Protein AF-P32890-F1 (afdb_monomer_lite)

Secondary structure (DSSP, 8-state):
-----SSSSHHHHSGGGS--PPPSSHHHHHHTSTTEEEEEEEE--SEEEE--BTTB--EEEE-TTS-EEEE----TTS-HHHHHHHHHHHHHHHHHHHTTPPEEEEEEETTSSSEEEEEEEE--

GO terms:
  GO:0031640 killing of cells of another organism (P, IDA)

Structure (mmCIF, N/CA/C/O backbone):
data_AF-P32890-F1
#
_entry.id   AF-P32890-F1
#
loop_
_atom_site.group_PDB
_atom_site.id
_atom_site.type_symbol
_atom_site.label_atom_id
_atom_site.label_alt_id
_atom_site.label_comp_id
_atom_site.label_asym_id
_atom_site.label_entity_id
_atom_site.label_seq_id
_atom_site.pdbx_PDB_ins_code
_atom_site.Cartn_x
_atom_site.Cartn_y
_atom_site.Cartn_z
_atom_site.occupancy
_atom_site.B_iso_or_equiv
_atom_site.auth_seq_id
_atom_site.auth_comp_id
_atom_site.auth_asym_id
_atom_site.auth_atom_id
_atom_site.pdbx_PDB_model_num
ATOM 1 N N . MET A 1 1 ? -34.470 -23.270 -57.715 1.00 37.59 1 MET A N 1
ATOM 2 C CA . MET A 1 1 ? -33.248 -23.501 -56.913 1.00 37.59 1 MET A CA 1
ATOM 3 C C . MET A 1 1 ? -33.433 -22.857 -55.548 1.00 37.59 1 MET A C 1
ATOM 5 O O . MET A 1 1 ? -33.321 -21.649 -55.424 1.00 37.59 1 MET A O 1
ATOM 9 N N . ASN A 1 2 ? -33.784 -23.667 -54.549 1.00 42.72 2 ASN A N 1
ATOM 10 C CA . ASN A 1 2 ? -33.807 -23.287 -53.138 1.00 42.72 2 ASN A CA 1
ATOM 11 C C . ASN A 1 2 ? -32.402 -23.476 -52.575 1.00 42.72 2 ASN A C 1
ATOM 13 O O . ASN A 1 2 ? -31.929 -24.609 -52.562 1.00 42.72 2 ASN A O 1
ATOM 17 N N . LYS A 1 3 ? -31.745 -22.406 -52.128 1.00 46.97 3 LYS A N 1
ATOM 18 C CA . LYS A 1 3 ? -30.624 -22.410 -51.173 1.00 46.97 3 LYS A CA 1
ATOM 19 C C . LYS A 1 3 ? -30.291 -20.947 -50.867 1.00 46.97 3 LYS A C 1
ATOM 21 O O . LYS A 1 3 ? -30.478 -20.093 -51.719 1.00 46.97 3 LYS A O 1
ATOM 26 N N . VAL A 1 4 ? -29.796 -20.687 -49.661 1.00 51.47 4 VAL A N 1
ATOM 27 C CA . VAL A 1 4 ? -29.422 -19.369 -49.107 1.00 51.47 4 VAL A CA 1
ATOM 28 C C . VAL A 1 4 ? -30.561 -18.611 -48.394 1.00 51.47 4 VAL A C 1
ATOM 30 O O . VAL A 1 4 ? -30.930 -17.502 -48.754 1.00 51.47 4 VAL A O 1
ATOM 33 N N . LYS A 1 5 ? -31.096 -19.203 -47.312 1.00 52.75 5 LYS A N 1
ATOM 34 C CA . LYS A 1 5 ? -31.872 -18.485 -46.271 1.00 52.75 5 LYS A CA 1
ATOM 35 C C . LYS A 1 5 ? -31.271 -18.554 -44.852 1.00 52.75 5 LYS A C 1
ATOM 37 O O . LYS A 1 5 ? -31.889 -18.059 -43.922 1.00 52.75 5 LYS A O 1
ATOM 42 N N . CYS A 1 6 ? -30.064 -19.095 -44.654 1.00 55.44 6 CYS A N 1
ATOM 43 C CA . CYS A 1 6 ? -29.517 -19.310 -43.298 1.00 55.44 6 CYS A CA 1
ATOM 44 C C . CYS A 1 6 ? -28.350 -18.402 -42.876 1.00 55.44 6 CYS A C 1
ATOM 46 O O . CYS A 1 6 ? -27.866 -18.552 -41.760 1.00 55.44 6 CYS A O 1
ATOM 48 N N . TYR A 1 7 ? -27.903 -17.446 -43.695 1.00 53.72 7 TYR A N 1
ATOM 49 C CA . TYR A 1 7 ? -26.700 -16.668 -43.353 1.00 53.72 7 TYR A CA 1
ATOM 50 C C . TYR A 1 7 ? -26.929 -15.477 -42.407 1.00 53.72 7 TYR A C 1
ATOM 52 O O . TYR A 1 7 ? -25.974 -14.987 -41.817 1.00 53.72 7 TYR A O 1
ATOM 60 N N . VAL A 1 8 ? -28.171 -15.022 -42.211 1.00 54.09 8 VAL A N 1
ATOM 61 C CA . VAL A 1 8 ? -28.439 -13.772 -41.467 1.00 54.09 8 VAL A CA 1
ATOM 62 C C . VAL A 1 8 ? -28.576 -13.983 -39.948 1.00 54.09 8 VAL A C 1
ATOM 64 O O . VAL A 1 8 ? -28.438 -13.038 -39.184 1.00 54.09 8 VAL A O 1
ATOM 67 N N . LEU A 1 9 ? -28.773 -15.216 -39.469 1.00 53.19 9 LEU A N 1
ATOM 68 C CA . LEU A 1 9 ? -28.953 -15.478 -38.031 1.00 53.19 9 LEU A CA 1
ATOM 69 C C . LEU A 1 9 ? -27.637 -15.620 -37.247 1.00 53.19 9 LEU A C 1
ATOM 71 O O . LEU A 1 9 ? -27.622 -15.390 -36.041 1.00 53.19 9 LEU A O 1
ATOM 75 N N . PHE A 1 10 ? -26.521 -15.944 -37.904 1.00 49.91 10 PHE A N 1
ATOM 76 C CA . PHE A 1 10 ? -25.250 -16.167 -37.203 1.00 49.91 10 PHE A CA 1
ATOM 77 C C . PHE A 1 10 ? -24.541 -14.874 -36.774 1.00 49.91 10 PHE A C 1
ATOM 79 O O . PHE A 1 10 ? -23.816 -14.874 -35.783 1.00 49.91 10 PHE A O 1
ATOM 86 N N . THR A 1 11 ? -24.769 -13.755 -37.464 1.00 52.38 11 THR A N 1
ATOM 87 C CA . THR A 1 11 ? -24.128 -12.473 -37.124 1.00 52.38 11 THR A CA 1
ATOM 88 C C . THR A 1 11 ? -24.749 -11.800 -35.894 1.00 52.38 11 THR A C 1
ATOM 90 O O . THR A 1 11 ? -24.059 -11.068 -35.187 1.00 52.38 11 THR A O 1
ATOM 93 N N . ALA A 1 12 ? -26.011 -12.095 -35.568 1.00 52.66 12 ALA A N 1
ATOM 94 C CA . ALA A 1 12 ? -26.676 -11.562 -34.375 1.00 52.66 12 ALA A CA 1
ATOM 95 C C . ALA A 1 12 ? -26.261 -12.274 -33.072 1.00 52.66 12 ALA A C 1
ATOM 97 O O . ALA A 1 12 ? -26.271 -11.661 -32.011 1.00 52.66 12 ALA A O 1
ATOM 98 N N . LEU A 1 13 ? -25.843 -13.542 -33.134 1.00 53.81 13 LEU A N 1
ATOM 99 C CA . LEU A 1 13 ? -25.427 -14.310 -31.950 1.00 53.81 13 LEU A CA 1
ATOM 100 C C . LEU A 1 13 ? -23.972 -14.055 -31.523 1.00 53.81 13 LEU A C 1
ATOM 102 O O . LEU A 1 13 ? -23.598 -14.379 -30.401 1.00 53.81 13 LEU A O 1
ATOM 106 N N . LEU A 1 14 ? -23.153 -13.449 -32.385 1.00 53.34 14 LEU A N 1
ATOM 107 C CA . LEU A 1 14 ? -21.753 -13.132 -32.074 1.00 53.34 14 LEU A CA 1
ATOM 108 C C . LEU A 1 14 ? -21.562 -11.742 -31.448 1.00 53.34 14 LEU A C 1
ATOM 110 O O . LEU A 1 14 ? -20.506 -11.469 -30.882 1.00 53.34 14 LEU A O 1
ATOM 114 N N . SER A 1 15 ? -22.568 -10.866 -31.505 1.00 52.75 15 SER A N 1
ATOM 115 C CA . SER A 1 15 ? -22.460 -9.497 -30.977 1.00 52.75 15 SER A CA 1
ATOM 116 C C . SER A 1 15 ? -22.696 -9.390 -29.466 1.00 52.75 15 SER A C 1
ATOM 118 O O . SER A 1 15 ? -22.277 -8.406 -28.862 1.00 52.75 15 SER A O 1
ATOM 120 N N . SER A 1 16 ? -23.266 -10.407 -28.813 1.00 52.22 16 SER A N 1
ATOM 121 C CA . SER A 1 16 ? -23.437 -10.414 -27.351 1.00 52.22 16 SER A CA 1
ATOM 122 C C . SER A 1 16 ? -22.152 -10.724 -26.575 1.00 52.22 16 SER A C 1
ATOM 124 O O . SER A 1 16 ? -22.114 -10.533 -25.365 1.00 52.22 16 SER A O 1
ATOM 126 N N . LEU A 1 17 ? -21.093 -11.190 -27.244 1.00 49.94 17 LEU A N 1
ATOM 127 C CA . LEU A 1 17 ? -19.835 -11.578 -26.594 1.00 49.94 17 LEU A CA 1
ATOM 128 C C . LEU A 1 17 ? -18.827 -10.426 -26.446 1.00 49.94 17 LEU A C 1
ATOM 130 O O . LEU A 1 17 ? -17.810 -10.603 -25.788 1.00 49.94 17 LEU A O 1
ATOM 134 N N . TYR A 1 18 ? -19.112 -9.244 -27.005 1.00 50.34 18 TYR A N 1
ATOM 135 C CA . TYR A 1 18 ? -18.202 -8.087 -26.984 1.00 50.34 18 TYR A CA 1
ATOM 136 C C . TYR A 1 18 ? -18.740 -6.860 -26.234 1.00 50.34 18 TYR A C 1
ATOM 138 O O . TYR A 1 18 ? -18.191 -5.769 -26.356 1.00 50.34 18 TYR A O 1
ATOM 146 N N . ALA A 1 19 ? -19.775 -7.032 -25.411 1.00 52.78 19 ALA A N 1
ATOM 147 C CA . ALA A 1 19 ? -20.243 -6.004 -24.483 1.00 52.78 19 ALA A CA 1
ATOM 148 C C . ALA A 1 19 ? -19.783 -6.313 -23.049 1.00 52.78 19 ALA A C 1
ATOM 150 O O . ALA A 1 19 ? -20.594 -6.401 -22.129 1.00 52.78 19 ALA A O 1
ATOM 151 N N . HIS A 1 20 ? -18.478 -6.491 -22.833 1.00 60.81 20 HIS A N 1
ATOM 152 C CA . HIS A 1 20 ? -17.941 -6.289 -21.488 1.00 60.81 20 HIS A CA 1
ATOM 153 C C . HIS A 1 20 ? -17.924 -4.779 -21.249 1.00 60.81 20 HIS A C 1
ATOM 155 O O . HIS A 1 20 ? -17.017 -4.072 -21.681 1.00 60.81 20 HIS A O 1
ATOM 161 N N . GLY A 1 21 ? -19.017 -4.271 -20.672 1.00 75.88 21 GLY A N 1
ATOM 162 C CA . GLY A 1 21 ? -19.079 -2.896 -20.190 1.00 75.88 21 GLY A CA 1
ATOM 163 C C . GLY A 1 21 ? -17.961 -2.635 -19.181 1.00 75.88 21 GLY A C 1
ATOM 164 O O . GLY A 1 21 ? -17.413 -3.572 -18.604 1.00 75.88 21 GLY A O 1
ATOM 165 N N . ALA A 1 22 ? -17.621 -1.363 -18.972 1.00 89.25 22 ALA A N 1
ATOM 166 C CA . ALA A 1 22 ? -16.638 -0.993 -17.960 1.00 89.25 22 ALA A CA 1
ATOM 167 C C . ALA A 1 22 ? -17.023 -1.593 -16.590 1.00 89.25 22 ALA A C 1
ATOM 169 O O . ALA A 1 22 ? -18.219 -1.606 -16.261 1.00 89.25 22 ALA A O 1
ATOM 170 N N . PRO A 1 23 ? -16.045 -2.061 -15.796 1.00 92.94 23 PRO A N 1
ATOM 171 C CA . PRO A 1 23 ? -16.313 -2.680 -14.506 1.00 92.94 23 PRO A CA 1
ATOM 172 C C . PRO A 1 23 ? -17.066 -1.704 -13.596 1.00 92.94 23 PRO A C 1
ATOM 174 O O . PRO A 1 23 ? -16.712 -0.529 -13.487 1.00 92.94 23 PRO A O 1
ATOM 177 N N . GLN A 1 24 ? -18.119 -2.190 -12.942 1.00 93.38 24 GLN A N 1
ATOM 178 C CA . GLN A 1 24 ? -18.996 -1.406 -12.067 1.00 93.38 24 GLN A CA 1
ATOM 179 C C . GLN A 1 24 ? -18.543 -1.444 -10.605 1.00 93.38 24 GLN A C 1
ATOM 181 O O . GLN A 1 24 ? -18.989 -0.643 -9.782 1.00 93.38 24 GLN A O 1
ATOM 186 N N . THR A 1 25 ? -17.649 -2.374 -10.260 1.00 96.06 25 THR A N 1
ATOM 187 C CA . THR A 1 25 ? -17.118 -2.534 -8.904 1.00 96.06 25 THR A CA 1
ATOM 188 C C . THR A 1 25 ? -15.601 -2.692 -8.908 1.00 96.06 25 THR A C 1
ATOM 190 O O . THR A 1 25 ? -15.006 -3.152 -9.882 1.00 96.06 25 THR A O 1
ATOM 193 N N . ILE A 1 26 ? -14.955 -2.376 -7.778 1.00 97.50 26 ILE A N 1
ATOM 194 C CA . ILE A 1 26 ? -13.517 -2.635 -7.598 1.00 97.50 26 ILE A CA 1
ATOM 195 C C . ILE A 1 26 ? -13.176 -4.121 -7.770 1.00 97.50 26 ILE A C 1
ATOM 197 O O . ILE A 1 26 ? -12.088 -4.451 -8.226 1.00 97.50 26 ILE A O 1
ATOM 201 N N . THR A 1 27 ? -14.100 -5.023 -7.427 1.00 97.19 27 THR A N 1
ATOM 202 C CA . THR A 1 27 ? -13.906 -6.469 -7.568 1.00 97.19 27 THR A CA 1
ATOM 203 C C . THR A 1 27 ? -13.902 -6.891 -9.036 1.00 97.19 27 THR A C 1
ATOM 205 O O . THR A 1 27 ? -13.012 -7.640 -9.430 1.00 97.19 27 THR A O 1
ATOM 208 N N . GLU A 1 28 ? -14.821 -6.363 -9.848 1.00 96.50 28 GLU A N 1
ATOM 209 C CA . GLU A 1 28 ? -14.812 -6.570 -11.303 1.00 96.50 28 GLU A CA 1
ATOM 210 C C . GLU A 1 28 ? -13.533 -6.002 -11.924 1.00 96.50 28 GLU A C 1
ATOM 212 O O . GLU A 1 28 ? -12.815 -6.738 -12.595 1.00 96.50 28 GLU A O 1
ATOM 217 N N . LEU A 1 29 ? -13.171 -4.755 -11.593 1.00 96.38 29 LEU A N 1
ATOM 218 C CA . LEU A 1 29 ? -11.941 -4.121 -12.079 1.00 96.38 29 LEU A CA 1
ATOM 219 C C . LEU A 1 29 ? -10.698 -4.951 -11.733 1.00 96.38 29 LEU A C 1
ATOM 221 O O . LEU A 1 29 ? -9.820 -5.145 -12.565 1.00 96.38 29 LEU A O 1
ATOM 225 N N . CYS A 1 30 ? -10.615 -5.467 -10.506 1.00 97.50 30 CYS A N 1
ATOM 226 C CA . CYS A 1 30 ? -9.465 -6.250 -10.066 1.00 97.50 30 CYS A CA 1
ATOM 227 C C . CYS A 1 30 ? -9.335 -7.576 -10.823 1.00 97.50 30 CYS A C 1
ATOM 229 O O . CYS A 1 30 ? -8.216 -8.037 -11.034 1.00 97.50 30 CYS A O 1
ATOM 231 N N . SER A 1 31 ? -10.460 -8.166 -11.242 1.00 96.94 31 SER A N 1
ATOM 232 C CA . SER A 1 31 ? -10.499 -9.442 -11.966 1.00 96.94 31 SER A CA 1
ATOM 233 C C . SER A 1 31 ? -10.026 -9.353 -13.422 1.00 96.94 31 SER A C 1
ATOM 235 O O . SER A 1 31 ? -9.658 -10.373 -14.003 1.00 96.94 31 SER A O 1
ATOM 237 N N . GLU A 1 32 ? -9.978 -8.148 -14.001 1.00 96.38 32 GLU A N 1
ATOM 238 C CA . GLU A 1 32 ? -9.466 -7.920 -15.361 1.00 96.38 32 GLU A CA 1
ATOM 239 C C . GLU A 1 32 ? -7.940 -8.065 -15.453 1.00 96.38 32 GLU A C 1
ATOM 241 O O . GLU A 1 32 ? -7.387 -8.295 -16.532 1.00 96.38 32 GLU A O 1
ATOM 246 N N . TYR A 1 33 ? -7.242 -7.957 -14.321 1.00 95.12 33 TYR A N 1
ATOM 247 C CA . TYR A 1 33 ? -5.790 -8.031 -14.256 1.00 95.12 33 TYR A CA 1
ATOM 248 C C . TYR A 1 33 ? -5.334 -9.379 -13.696 1.00 95.12 33 TYR A C 1
ATOM 250 O O . TYR A 1 33 ? -5.931 -9.957 -12.794 1.00 95.12 33 TYR A O 1
ATOM 258 N N . ARG A 1 34 ? -4.226 -9.898 -14.233 1.00 96.06 34 ARG A N 1
ATOM 259 C CA . ARG A 1 34 ? -3.503 -11.010 -13.601 1.00 96.06 34 ARG A CA 1
ATOM 260 C C . ARG A 1 34 ? -2.610 -10.474 -12.485 1.00 96.06 34 ARG A C 1
ATOM 262 O O . ARG A 1 34 ? -2.161 -9.331 -12.545 1.00 96.06 34 ARG A O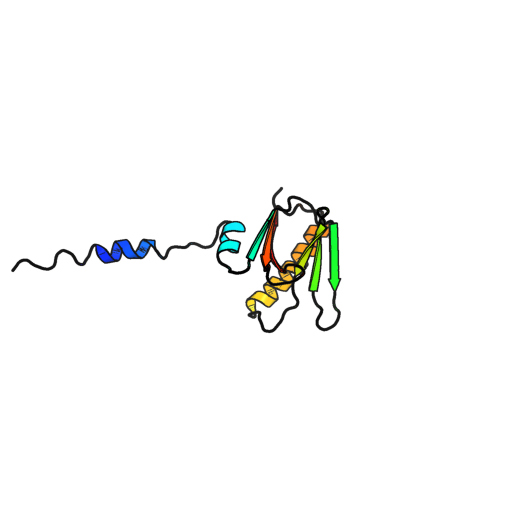 1
ATOM 269 N N . ASN A 1 35 ? -2.273 -11.340 -11.528 1.00 96.94 35 ASN A N 1
ATOM 270 C CA . ASN A 1 35 ? -1.435 -11.012 -10.366 1.00 96.94 35 ASN A CA 1
ATOM 271 C C . ASN A 1 35 ? -2.022 -9.896 -9.496 1.00 96.94 35 ASN A C 1
ATOM 273 O O . ASN A 1 35 ? -1.283 -9.119 -8.893 1.00 96.94 35 ASN A O 1
ATOM 277 N N . THR A 1 36 ? -3.346 -9.801 -9.455 1.00 98.19 36 THR A N 1
ATOM 278 C CA . THR A 1 36 ? -4.078 -8.900 -8.577 1.00 98.19 36 THR A CA 1
ATOM 279 C C . THR A 1 36 ? -4.952 -9.695 -7.622 1.00 98.19 36 THR A C 1
ATOM 281 O O . THR A 1 36 ? -5.376 -10.814 -7.912 1.00 98.19 36 THR A O 1
ATOM 284 N N . GLN A 1 37 ? -5.205 -9.123 -6.452 1.00 98.06 37 GLN A N 1
ATOM 285 C CA . GLN A 1 37 ? -6.146 -9.675 -5.487 1.00 98.06 37 GLN A CA 1
ATOM 286 C C . GLN A 1 37 ? -6.848 -8.560 -4.718 1.00 98.06 37 GLN A C 1
ATOM 288 O O . GLN A 1 37 ? -6.333 -7.445 -4.602 1.00 98.06 37 GLN A O 1
ATOM 293 N N . ILE A 1 38 ? -8.027 -8.882 -4.190 1.00 98.50 38 ILE A N 1
ATOM 294 C CA . ILE A 1 38 ? -8.810 -7.985 -3.344 1.00 98.50 38 ILE A CA 1
ATOM 295 C C . ILE A 1 38 ? -8.481 -8.251 -1.879 1.00 98.50 38 ILE A C 1
ATOM 297 O O . ILE A 1 38 ? -8.624 -9.374 -1.403 1.00 98.50 38 ILE A O 1
ATOM 301 N N . TYR A 1 39 ? -8.145 -7.187 -1.160 1.00 98.50 39 TYR A N 1
ATOM 302 C CA . TYR A 1 39 ? -8.179 -7.145 0.294 1.00 98.50 39 TYR A CA 1
ATOM 303 C C . TYR A 1 39 ? -9.445 -6.426 0.739 1.00 98.50 39 TYR A C 1
ATOM 305 O O . TYR A 1 39 ? -9.731 -5.326 0.268 1.00 98.50 39 TYR A O 1
ATOM 313 N N . THR A 1 40 ? -10.206 -7.054 1.631 1.00 98.31 40 THR A N 1
ATOM 314 C CA . THR A 1 40 ? -11.323 -6.403 2.325 1.00 98.31 40 THR A CA 1
ATOM 315 C C . THR A 1 40 ? -10.793 -5.888 3.653 1.00 98.31 40 THR A C 1
ATOM 317 O O . THR A 1 40 ? -10.388 -6.688 4.489 1.00 98.31 40 THR A O 1
ATOM 320 N N . ILE A 1 41 ? -10.771 -4.568 3.816 1.00 97.94 41 ILE A N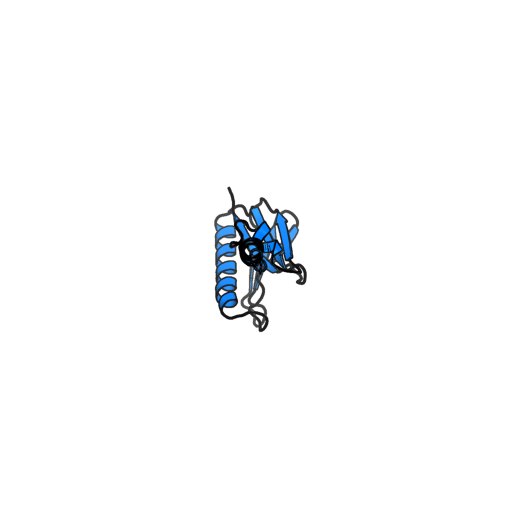 1
ATOM 321 C CA . ILE A 1 41 ? -10.090 -3.892 4.922 1.00 97.94 41 ILE A CA 1
ATOM 322 C C . ILE A 1 41 ? -11.089 -3.520 6.021 1.00 97.94 41 ILE A C 1
ATOM 324 O O . ILE A 1 41 ? -10.934 -3.936 7.163 1.00 97.94 41 ILE A O 1
ATOM 328 N N . ASN A 1 42 ? -12.142 -2.773 5.668 1.00 97.25 42 ASN A N 1
ATOM 329 C CA . ASN A 1 42 ? -13.167 -2.256 6.584 1.00 97.25 42 ASN A CA 1
ATOM 330 C C . ASN A 1 42 ? -12.617 -1.519 7.820 1.00 97.25 42 ASN A C 1
ATOM 332 O O . ASN A 1 42 ? -13.206 -1.580 8.898 1.00 97.25 42 ASN A O 1
ATOM 336 N N . ASP A 1 43 ? -11.519 -0.786 7.649 1.00 97.81 43 ASP A N 1
ATOM 337 C CA . ASP A 1 43 ? -10.845 -0.040 8.715 1.00 97.81 43 ASP A CA 1
ATOM 338 C C . ASP A 1 43 ? -10.228 1.257 8.163 1.00 97.81 43 ASP A C 1
ATOM 340 O O . ASP A 1 43 ? -10.121 1.452 6.944 1.00 97.81 43 ASP A O 1
ATOM 344 N N . LYS A 1 44 ? -9.839 2.165 9.059 1.00 97.88 44 LYS A N 1
ATOM 345 C CA . LYS A 1 44 ? -9.046 3.349 8.715 1.00 97.88 44 LYS A CA 1
ATOM 346 C C . LYS A 1 44 ? -7.566 2.995 8.591 1.00 97.88 44 LYS A C 1
ATOM 348 O O . LYS A 1 44 ? -7.083 2.028 9.178 1.00 97.88 44 LYS A O 1
ATOM 353 N N . ILE A 1 45 ? -6.828 3.813 7.846 1.00 98.62 45 ILE A N 1
ATOM 354 C CA . ILE A 1 45 ? -5.369 3.698 7.758 1.00 98.62 45 ILE A CA 1
ATOM 355 C C . ILE A 1 45 ? -4.767 3.957 9.149 1.00 98.62 45 ILE A C 1
ATOM 357 O O . ILE A 1 45 ? -5.063 4.975 9.771 1.00 98.62 45 ILE A O 1
ATOM 361 N N . LEU A 1 46 ? -3.910 3.050 9.625 1.00 98.50 46 LEU A N 1
ATOM 362 C CA . LEU A 1 46 ? -3.200 3.182 10.900 1.00 98.50 46 LEU A CA 1
ATOM 363 C C . LEU A 1 46 ? -2.000 4.124 10.782 1.00 98.50 46 LEU A C 1
ATOM 365 O O . LEU A 1 46 ? -1.784 4.965 11.650 1.00 98.50 46 LEU A O 1
ATOM 369 N N . SER A 1 47 ? -1.204 3.970 9.724 1.00 98.38 47 SER A N 1
ATOM 370 C CA . SER A 1 47 ? -0.059 4.838 9.456 1.00 98.38 47 SER A CA 1
ATOM 371 C C . SER A 1 47 ? 0.078 5.141 7.970 1.00 98.38 47 SER A C 1
ATOM 373 O O . SER A 1 47 ? -0.214 4.297 7.121 1.00 98.38 47 SER A O 1
ATOM 375 N N . TYR A 1 48 ? 0.548 6.351 7.677 1.00 98.56 48 TYR A N 1
ATOM 376 C CA . TYR A 1 48 ? 0.890 6.829 6.343 1.00 98.56 48 TYR A CA 1
ATOM 377 C C . TYR A 1 48 ? 2.359 7.259 6.340 1.00 98.56 48 TYR A C 1
ATOM 379 O O . TYR A 1 48 ? 2.784 8.050 7.182 1.00 98.56 48 TYR A O 1
ATOM 387 N N . THR A 1 49 ? 3.152 6.722 5.417 1.00 98.00 49 THR A N 1
ATOM 388 C CA . THR A 1 49 ? 4.566 7.064 5.229 1.00 98.00 49 THR A CA 1
ATOM 389 C C . THR A 1 49 ? 4.802 7.433 3.776 1.00 98.00 49 THR A C 1
ATOM 391 O O . THR A 1 49 ? 4.482 6.660 2.880 1.00 98.00 49 THR A O 1
ATOM 394 N N . GLU A 1 50 ? 5.402 8.592 3.539 1.00 96.88 50 GLU A N 1
ATOM 395 C CA . GLU A 1 50 ? 5.738 9.088 2.207 1.00 96.88 50 GLU A CA 1
ATOM 396 C C . GLU A 1 50 ? 7.239 9.353 2.138 1.00 96.88 50 GLU A C 1
ATOM 398 O O . GLU A 1 50 ? 7.813 9.980 3.029 1.00 96.88 50 GLU A O 1
ATOM 403 N N . SER A 1 51 ? 7.887 8.839 1.095 1.00 94.56 51 SER A N 1
ATOM 404 C CA . SER A 1 51 ? 9.319 9.018 0.871 1.00 94.56 51 SER A CA 1
ATOM 405 C C . SER A 1 51 ? 9.554 9.815 -0.403 1.00 94.56 51 SER A C 1
ATOM 407 O O . SER A 1 51 ? 8.980 9.512 -1.441 1.00 94.56 51 SER A O 1
ATOM 409 N N . MET A 1 52 ? 10.465 10.786 -0.323 1.00 90.94 52 MET A N 1
ATOM 410 C CA . MET A 1 52 ? 10.989 11.550 -1.465 1.00 90.94 52 MET A CA 1
ATOM 411 C C . MET A 1 52 ? 12.445 11.176 -1.788 1.00 90.94 52 MET A C 1
ATOM 413 O O . MET A 1 52 ? 13.119 11.856 -2.560 1.00 90.94 52 MET A O 1
ATOM 417 N N . ALA A 1 53 ? 12.979 10.121 -1.164 1.00 88.00 53 ALA A N 1
ATOM 418 C CA . ALA A 1 53 ? 14.346 9.688 -1.418 1.00 88.00 53 ALA A CA 1
ATOM 419 C C . ALA A 1 53 ? 14.485 9.182 -2.864 1.00 88.00 53 ALA A C 1
ATOM 421 O O . ALA A 1 53 ? 13.600 8.499 -3.387 1.00 88.00 53 ALA A O 1
ATOM 422 N N . GLY A 1 54 ? 15.613 9.488 -3.513 1.00 81.94 54 GLY A N 1
ATOM 423 C CA . GLY A 1 54 ? 15.856 9.099 -4.903 1.00 81.94 54 GLY A CA 1
ATOM 424 C C . GLY A 1 54 ? 15.639 7.597 -5.136 1.00 81.94 54 GLY A C 1
ATOM 425 O O . GLY A 1 54 ? 16.137 6.765 -4.378 1.00 81.94 54 GLY A O 1
ATOM 426 N N . LYS A 1 55 ? 14.891 7.252 -6.195 1.00 84.94 55 LYS A N 1
ATOM 427 C CA . LYS A 1 55 ? 14.434 5.883 -6.540 1.00 84.94 55 LYS A CA 1
ATOM 428 C C . LYS A 1 55 ? 13.455 5.235 -5.545 1.00 84.94 55 LYS A C 1
ATOM 430 O O . LYS A 1 55 ? 13.128 4.061 -5.702 1.00 84.94 55 LYS A O 1
ATOM 435 N N . ARG A 1 56 ? 12.990 5.967 -4.531 1.00 84.62 56 ARG A N 1
ATOM 436 C CA . ARG A 1 56 ? 12.049 5.515 -3.493 1.00 84.62 56 ARG A CA 1
ATOM 437 C C . ARG A 1 56 ? 10.931 6.535 -3.290 1.00 84.62 56 ARG A C 1
ATOM 439 O O . ARG A 1 56 ? 10.504 6.761 -2.163 1.00 84.62 56 ARG A O 1
ATOM 446 N N . GLU A 1 57 ? 10.464 7.137 -4.380 1.00 90.62 57 GLU A N 1
ATOM 447 C CA . GLU A 1 57 ? 9.305 8.029 -4.373 1.00 90.62 57 GLU A CA 1
ATOM 448 C C . GLU A 1 57 ? 8.001 7.223 -4.266 1.00 90.62 57 GLU A C 1
ATOM 450 O O . GLU A 1 57 ? 7.279 7.017 -5.243 1.00 90.62 57 GLU A O 1
ATOM 455 N N . MET A 1 58 ? 7.766 6.673 -3.077 1.00 94.19 58 MET A N 1
ATOM 456 C CA . MET A 1 58 ? 6.686 5.737 -2.784 1.00 94.19 58 MET A CA 1
ATOM 457 C C . MET A 1 58 ? 5.936 6.148 -1.523 1.00 94.19 58 MET A C 1
ATOM 459 O O . MET A 1 58 ? 6.487 6.796 -0.630 1.00 94.19 58 MET A O 1
ATOM 463 N N . VAL A 1 59 ? 4.687 5.705 -1.447 1.00 97.75 59 VAL A N 1
ATOM 464 C CA . VAL A 1 59 ? 3.861 5.795 -0.243 1.00 97.75 59 VAL A CA 1
ATOM 465 C C . VAL A 1 59 ? 3.680 4.396 0.321 1.00 97.75 59 VAL A C 1
ATOM 467 O O . VAL A 1 59 ? 3.507 3.448 -0.442 1.00 97.75 59 VAL A O 1
AT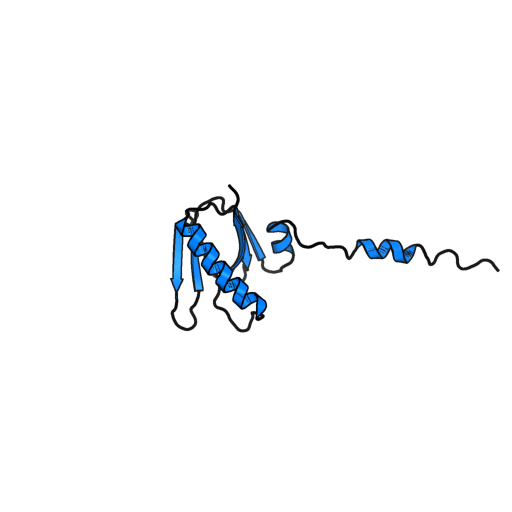OM 470 N N . ILE A 1 60 ? 3.717 4.264 1.643 1.00 98.19 60 ILE A N 1
ATOM 471 C CA . ILE A 1 60 ? 3.422 3.034 2.376 1.00 98.19 60 ILE A CA 1
ATOM 472 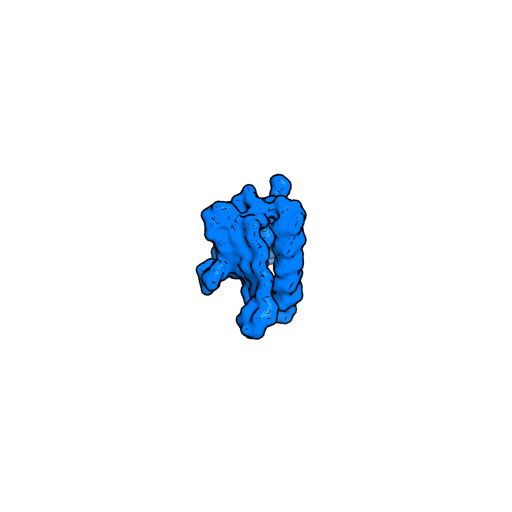C C . ILE A 1 60 ? 2.303 3.334 3.371 1.00 98.19 60 ILE A C 1
ATOM 474 O O . ILE A 1 60 ? 2.380 4.311 4.117 1.00 98.19 60 ILE A O 1
ATOM 478 N N . ILE A 1 61 ? 1.283 2.479 3.390 1.00 98.62 61 ILE A N 1
ATOM 479 C CA . ILE A 1 61 ? 0.204 2.518 4.378 1.00 98.62 61 ILE A CA 1
ATOM 480 C C . ILE A 1 61 ? 0.142 1.204 5.148 1.00 98.62 61 ILE A C 1
ATOM 482 O O . ILE A 1 61 ? 0.441 0.138 4.600 1.00 98.62 61 ILE A O 1
ATOM 486 N N . THR A 1 62 ? -0.277 1.279 6.408 1.00 98.56 62 THR A N 1
ATOM 487 C CA . THR A 1 62 ? -0.536 0.096 7.239 1.00 98.56 62 THR A CA 1
ATOM 488 C C . THR A 1 62 ? -1.923 0.147 7.861 1.00 98.56 62 THR A C 1
ATOM 490 O O . THR A 1 62 ? -2.503 1.223 8.020 1.00 98.56 62 THR A O 1
ATOM 493 N N . PHE A 1 63 ? -2.442 -1.020 8.233 1.00 98.56 63 PHE A N 1
ATOM 494 C CA . PHE A 1 63 ? -3.701 -1.177 8.960 1.00 98.56 63 PHE A CA 1
ATOM 495 C C . PHE A 1 63 ? -3.477 -1.875 10.299 1.00 98.56 63 PHE A C 1
ATOM 497 O O . PHE A 1 63 ? -2.461 -2.538 10.516 1.00 98.56 63 PHE A O 1
ATOM 504 N N . LYS A 1 64 ? -4.460 -1.777 11.201 1.00 97.81 64 LYS A N 1
ATOM 505 C CA . LYS A 1 64 ? -4.416 -2.435 12.516 1.00 97.81 64 LYS A CA 1
ATOM 506 C C . LYS A 1 64 ? -4.312 -3.963 12.424 1.00 97.81 64 LYS A C 1
ATOM 508 O O . LYS A 1 64 ? -3.786 -4.588 13.340 1.00 97.81 64 LYS A O 1
ATOM 513 N N . SER A 1 65 ? -4.767 -4.552 11.317 1.00 97.38 65 SER A N 1
ATOM 514 C CA . SER A 1 65 ? -4.608 -5.978 11.000 1.00 97.38 65 SER A CA 1
ATOM 515 C C . SER A 1 65 ? -3.145 -6.416 10.825 1.00 97.38 65 SER A C 1
ATOM 517 O O . SER A 1 65 ? -2.869 -7.612 10.848 1.00 97.38 65 SER A O 1
ATOM 519 N N . GLY A 1 66 ? -2.210 -5.474 10.651 1.00 97.50 66 GLY A N 1
ATOM 520 C CA . GLY A 1 66 ? -0.808 -5.735 10.315 1.00 97.50 66 GLY A CA 1
ATOM 521 C C . GLY A 1 66 ? -0.529 -5.752 8.809 1.00 97.50 66 GLY A C 1
ATOM 522 O O . GLY A 1 66 ? 0.626 -5.846 8.395 1.00 97.50 66 GLY A O 1
ATOM 523 N N . GLU A 1 67 ? -1.561 -5.627 7.971 1.00 97.75 67 GLU A N 1
ATOM 524 C CA . GLU A 1 67 ? -1.396 -5.545 6.522 1.00 97.75 67 GLU A CA 1
ATOM 525 C C . GLU A 1 67 ? -0.693 -4.244 6.117 1.00 97.75 67 GLU A C 1
ATOM 527 O O . GLU A 1 67 ? -0.974 -3.167 6.649 1.00 97.75 67 GLU A O 1
ATOM 532 N N . THR A 1 68 ? 0.234 -4.358 5.164 1.00 98.50 68 THR A N 1
ATOM 533 C CA . THR A 1 68 ? 1.046 -3.251 4.648 1.00 98.50 68 THR A CA 1
ATOM 534 C C . THR A 1 68 ? 0.948 -3.208 3.130 1.00 98.50 68 THR A C 1
ATOM 536 O O . THR A 1 68 ? 1.112 -4.232 2.462 1.00 98.50 68 THR A O 1
ATOM 539 N N . PHE A 1 69 ? 0.735 -2.014 2.585 1.00 98.62 69 PHE A N 1
ATOM 540 C CA . PHE A 1 69 ? 0.584 -1.788 1.152 1.00 98.62 69 PHE A CA 1
ATOM 541 C C . PHE A 1 69 ? 1.421 -0.599 0.702 1.00 98.62 69 PHE A C 1
ATOM 543 O O . PHE A 1 69 ? 1.687 0.309 1.489 1.00 98.62 69 PHE A O 1
ATOM 550 N N . GLN A 1 70 ? 1.817 -0.593 -0.568 1.00 98.12 70 GLN A N 1
ATOM 551 C CA . GLN A 1 70 ? 2.563 0.513 -1.161 1.00 98.12 70 GLN A CA 1
ATOM 552 C C . GLN A 1 70 ? 1.840 1.115 -2.366 1.00 98.12 70 GLN A C 1
ATOM 554 O O . GLN A 1 70 ? 1.134 0.418 -3.085 1.00 98.12 70 GLN A O 1
ATOM 559 N N . VAL A 1 71 ? 2.091 2.388 -2.646 1.00 96.94 71 VAL A N 1
ATOM 560 C CA . VAL A 1 71 ? 1.956 2.950 -3.992 1.00 96.94 71 VAL A CA 1
ATOM 561 C C . VAL A 1 71 ? 3.356 2.979 -4.582 1.00 96.94 71 VAL A C 1
ATOM 563 O O . VAL A 1 71 ? 4.245 3.629 -4.026 1.00 96.94 71 VAL A O 1
ATOM 566 N N . GLU A 1 72 ? 3.578 2.207 -5.645 1.00 90.62 72 GLU A N 1
ATOM 567 C CA . GLU A 1 72 ? 4.922 2.025 -6.186 1.00 90.62 72 GLU A CA 1
ATOM 568 C C . GLU A 1 72 ? 5.512 3.299 -6.800 1.00 90.62 72 GLU A C 1
ATOM 570 O O . GLU A 1 72 ? 4.812 4.239 -7.176 1.00 90.62 72 GLU A O 1
ATOM 575 N N . VAL A 1 73 ? 6.839 3.294 -6.912 1.00 88.88 73 VAL A N 1
ATOM 576 C CA . VAL A 1 73 ? 7.592 4.348 -7.586 1.00 88.88 73 VAL A CA 1
ATOM 577 C C . VAL A 1 73 ? 7.261 4.313 -9.080 1.00 88.88 73 VAL A C 1
ATOM 579 O O . VAL A 1 73 ? 7.404 3.244 -9.689 1.00 88.88 73 VAL A O 1
ATOM 582 N N . PRO A 1 74 ? 6.903 5.451 -9.703 1.00 84.88 74 PRO A N 1
ATOM 583 C CA . PRO A 1 74 ? 6.753 5.525 -11.148 1.00 84.88 74 PRO A CA 1
ATOM 584 C C . PRO A 1 74 ? 8.029 5.049 -11.873 1.00 84.88 74 PRO A C 1
ATOM 586 O O . PRO A 1 74 ? 9.059 5.718 -11.858 1.00 84.88 74 PRO A O 1
ATOM 589 N N . GLY A 1 75 ? 7.979 3.871 -12.498 1.00 85.19 75 GLY A N 1
ATOM 590 C CA . GLY A 1 75 ? 9.041 3.296 -13.325 1.00 85.19 75 GLY A CA 1
ATOM 591 C C . GLY A 1 75 ? 8.656 3.092 -14.795 1.00 85.19 75 GLY A C 1
ATOM 592 O O . GLY A 1 75 ? 7.591 3.508 -15.255 1.00 85.19 75 GLY A O 1
ATOM 593 N N . SER A 1 76 ? 9.546 2.431 -15.538 1.00 87.88 76 SER A N 1
ATOM 594 C CA . SER A 1 76 ? 9.402 2.149 -16.976 1.00 87.88 76 SER A CA 1
ATOM 595 C C . SER A 1 76 ? 8.244 1.209 -17.317 1.00 87.88 76 SER A C 1
ATOM 597 O O . SER A 1 76 ? 7.793 1.186 -18.457 1.00 87.88 76 SER A O 1
ATOM 599 N N . GLN A 1 77 ? 7.747 0.452 -16.340 1.00 84.81 77 GLN A N 1
ATOM 600 C CA . GLN A 1 77 ? 6.575 -0.406 -16.480 1.00 84.81 77 GLN A CA 1
ATOM 601 C C . GLN A 1 77 ? 5.260 0.375 -16.619 1.00 84.81 77 GLN A C 1
ATOM 603 O O . GLN A 1 77 ? 4.241 -0.223 -16.961 1.00 84.81 77 GLN A O 1
ATOM 608 N N . HIS A 1 78 ? 5.262 1.682 -16.334 1.00 86.38 78 HIS A N 1
ATOM 609 C CA . HIS A 1 78 ? 4.059 2.503 -16.371 1.00 86.38 78 HIS A CA 1
ATOM 610 C C . HIS A 1 78 ? 3.943 3.311 -17.652 1.00 86.38 78 HIS A C 1
ATOM 612 O O . HIS A 1 78 ? 4.857 4.041 -18.041 1.00 86.38 78 HIS A O 1
ATOM 618 N N . ILE A 1 79 ? 2.754 3.259 -18.246 1.00 88.75 79 ILE A N 1
ATOM 619 C CA . ILE A 1 79 ? 2.357 4.194 -19.298 1.00 88.75 79 ILE A CA 1
ATOM 620 C C . ILE A 1 79 ? 2.091 5.583 -18.698 1.00 88.75 79 ILE A C 1
ATOM 622 O O . ILE A 1 79 ? 1.774 5.719 -17.515 1.00 88.75 79 ILE A O 1
ATOM 626 N N . ASP A 1 80 ? 2.182 6.642 -19.502 1.00 88.50 80 ASP A N 1
ATOM 627 C CA . ASP A 1 80 ? 2.097 8.019 -18.988 1.00 88.50 80 ASP A CA 1
ATOM 628 C C . ASP A 1 80 ? 0.763 8.350 -18.300 1.00 88.50 80 ASP A C 1
ATOM 630 O O . ASP A 1 80 ? 0.732 9.133 -17.347 1.00 88.50 80 ASP A O 1
ATOM 634 N N . SER A 1 81 ? -0.338 7.715 -18.713 1.00 88.75 81 SER A N 1
ATOM 635 C CA . SER A 1 81 ? -1.636 7.863 -18.043 1.00 88.75 81 SER A CA 1
ATOM 636 C C . SER A 1 81 ? -1.637 7.294 -16.620 1.00 88.75 81 SER A C 1
ATOM 638 O O . SER A 1 81 ? -2.320 7.835 -15.749 1.00 88.75 81 SER A O 1
ATOM 640 N N . GLN A 1 82 ? -0.829 6.264 -16.347 1.00 86.88 82 GLN A N 1
ATOM 641 C CA . GLN A 1 82 ? -0.685 5.693 -15.010 1.00 86.88 82 GLN A CA 1
ATOM 642 C C . GLN A 1 82 ? 0.139 6.590 -14.091 1.00 86.88 82 GLN A C 1
ATOM 644 O O . GLN A 1 82 ? -0.178 6.666 -12.913 1.00 86.88 82 GLN A O 1
ATOM 649 N N . LYS A 1 83 ? 1.127 7.338 -14.600 1.00 90.19 83 LYS A N 1
ATOM 650 C CA . LYS A 1 83 ? 1.937 8.246 -13.763 1.00 90.19 83 LYS A CA 1
ATOM 651 C C . LYS A 1 83 ? 1.066 9.279 -13.041 1.00 90.19 83 LYS A C 1
ATOM 653 O O . LYS A 1 83 ? 1.195 9.463 -11.838 1.00 90.19 83 LYS A O 1
ATOM 658 N N . LYS A 1 84 ? 0.100 9.881 -13.747 1.00 91.81 84 LYS A N 1
ATOM 659 C CA . LYS A 1 84 ? -0.879 10.798 -13.129 1.00 91.81 84 LYS A CA 1
ATOM 660 C C . LYS A 1 84 ? -1.815 10.088 -12.145 1.00 91.81 84 LYS A C 1
ATOM 662 O O . LYS A 1 84 ? -2.214 10.681 -11.146 1.00 91.81 84 LYS A O 1
ATOM 667 N N . ALA A 1 85 ? -2.196 8.844 -12.433 1.00 94.69 85 ALA A N 1
ATOM 668 C CA . ALA A 1 85 ? -3.048 8.051 -11.548 1.00 94.69 85 ALA A CA 1
ATOM 669 C C . ALA A 1 85 ? -2.319 7.635 -10.258 1.00 94.69 85 ALA A C 1
ATOM 671 O O . ALA A 1 85 ? -2.933 7.625 -9.196 1.00 94.69 85 ALA A O 1
ATOM 672 N N . ILE A 1 86 ? -1.015 7.359 -10.340 1.00 94.38 86 ILE A N 1
ATOM 673 C CA . ILE A 1 86 ? -0.153 7.043 -9.199 1.00 94.38 86 ILE A CA 1
ATOM 674 C C . ILE A 1 86 ? -0.084 8.235 -8.240 1.00 94.38 86 ILE A C 1
ATOM 676 O O . ILE A 1 86 ? -0.366 8.068 -7.057 1.00 94.38 86 ILE A O 1
ATOM 680 N N . GLU A 1 87 ? 0.181 9.444 -8.741 1.00 94.06 87 GLU A N 1
ATOM 681 C CA . GLU A 1 87 ? 0.196 10.648 -7.893 1.00 94.06 87 GLU A CA 1
ATOM 682 C C . GLU A 1 87 ? -1.174 10.922 -7.255 1.00 94.06 87 GLU A C 1
ATOM 684 O O . GLU A 1 87 ? -1.271 11.156 -6.051 1.00 94.06 87 GLU A O 1
ATOM 689 N N . ARG A 1 88 ? -2.265 10.759 -8.018 1.00 96.38 88 ARG A N 1
ATOM 690 C CA . ARG A 1 88 ? -3.630 10.844 -7.472 1.00 96.38 88 ARG A CA 1
ATOM 691 C C . ARG A 1 88 ? -3.877 9.819 -6.363 1.00 96.38 88 ARG A C 1
ATOM 693 O O . ARG A 1 88 ? -4.585 10.125 -5.404 1.00 96.38 88 ARG A O 1
ATOM 700 N N . MET A 1 89 ? -3.344 8.605 -6.490 1.00 97.94 89 MET A N 1
ATOM 701 C CA . MET A 1 89 ? -3.478 7.576 -5.460 1.00 97.94 89 MET A CA 1
ATOM 702 C C . MET A 1 89 ? -2.750 7.991 -4.178 1.00 97.94 89 MET A C 1
ATOM 704 O O . MET A 1 89 ? -3.335 7.880 -3.104 1.00 97.94 89 MET A O 1
ATOM 708 N N . LYS A 1 90 ? -1.526 8.532 -4.275 1.00 97.38 90 LYS A N 1
ATOM 709 C CA . LYS A 1 90 ? -0.794 9.073 -3.115 1.00 97.38 90 LYS A CA 1
ATOM 710 C C . LYS A 1 90 ? -1.604 10.168 -2.410 1.00 97.38 90 LYS A C 1
ATOM 712 O O . LYS A 1 90 ? -1.832 10.075 -1.205 1.00 97.38 90 LYS A O 1
ATOM 717 N N . ASP A 1 91 ? -2.131 11.131 -3.169 1.00 96.94 91 ASP A N 1
ATOM 718 C CA . ASP A 1 91 ? -2.995 12.197 -2.642 1.00 96.94 91 ASP A CA 1
ATOM 719 C C . ASP A 1 91 ? -4.252 11.654 -1.956 1.00 96.94 91 ASP A C 1
ATOM 721 O O . ASP A 1 91 ? -4.619 12.111 -0.871 1.00 96.94 91 ASP A O 1
ATOM 725 N N . THR A 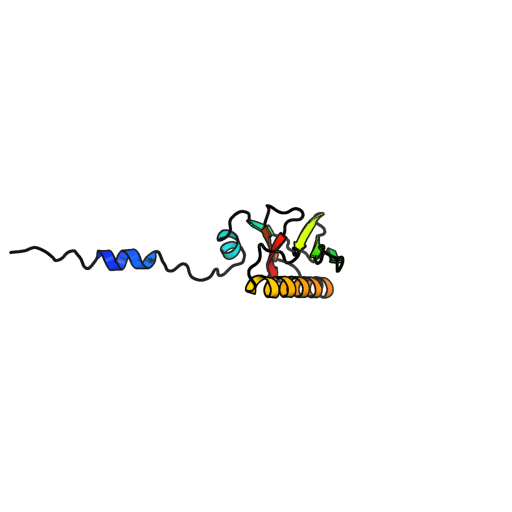1 92 ? -4.894 10.657 -2.574 1.00 98.25 92 THR A N 1
ATOM 726 C CA . THR A 1 92 ? -6.088 9.995 -2.034 1.00 98.25 92 THR A CA 1
ATOM 727 C C . THR A 1 92 ? -5.770 9.336 -0.698 1.00 98.25 92 THR A C 1
ATOM 729 O O . THR A 1 92 ? -6.454 9.587 0.284 1.00 98.25 92 THR A O 1
ATOM 732 N N . LEU A 1 93 ? -4.693 8.554 -0.615 1.00 98.56 93 LEU A N 1
ATOM 733 C CA . LEU A 1 93 ? -4.303 7.886 0.627 1.00 98.56 93 LEU A CA 1
ATOM 734 C C . LEU A 1 93 ? -3.930 8.878 1.730 1.00 98.56 93 LEU A C 1
ATOM 736 O O . LEU A 1 93 ? -4.293 8.659 2.887 1.00 98.56 93 LEU A O 1
ATOM 740 N N . ARG A 1 94 ? -3.257 9.981 1.378 1.00 98.31 94 ARG A N 1
ATOM 741 C CA . ARG A 1 94 ? -2.923 11.046 2.327 1.00 98.31 94 ARG A CA 1
ATOM 742 C C . ARG A 1 94 ? -4.179 11.645 2.940 1.00 98.31 94 ARG A C 1
ATOM 744 O O . ARG A 1 94 ? -4.263 11.749 4.162 1.00 98.31 94 ARG A O 1
ATOM 751 N N . ILE A 1 95 ? -5.158 12.027 2.116 1.00 98.38 95 ILE A N 1
ATOM 752 C CA . ILE A 1 95 ? -6.386 12.626 2.643 1.00 98.38 95 ILE A CA 1
ATOM 753 C C . ILE A 1 95 ? -7.226 11.598 3.405 1.00 98.38 95 ILE A C 1
ATOM 755 O O . ILE A 1 95 ? -7.668 11.913 4.501 1.00 98.38 95 ILE A O 1
ATOM 759 N N . THR A 1 96 ? -7.348 10.361 2.910 1.00 98.38 96 THR A N 1
ATOM 760 C CA . THR A 1 96 ? -8.059 9.262 3.586 1.00 98.38 96 THR A CA 1
ATOM 761 C C . THR A 1 96 ? -7.499 8.986 4.981 1.00 98.38 96 THR A C 1
ATOM 763 O O . THR A 1 96 ? -8.273 8.760 5.910 1.00 98.38 96 THR A O 1
ATOM 766 N N . TYR A 1 97 ? -6.171 9.027 5.145 1.00 98.44 97 TYR A N 1
ATOM 767 C CA . TYR A 1 97 ? -5.521 8.906 6.450 1.00 98.44 97 TYR A CA 1
ATOM 768 C C . TYR A 1 97 ? -5.882 10.079 7.371 1.00 98.44 97 TYR A C 1
ATOM 770 O O . TYR A 1 97 ? -6.328 9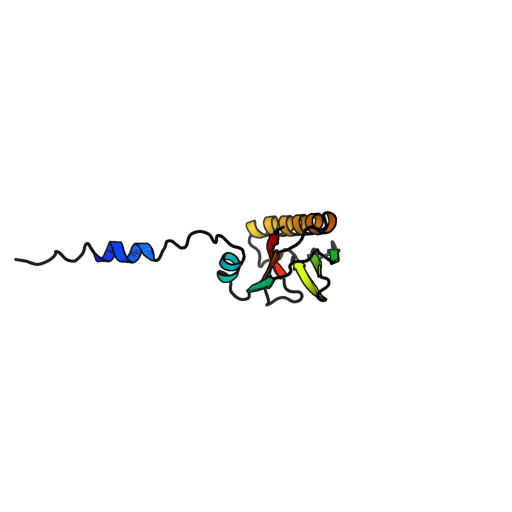.860 8.495 1.00 98.44 97 TYR A O 1
ATOM 778 N N . LEU A 1 98 ? -5.749 11.318 6.888 1.00 98.25 98 LEU A N 1
ATOM 779 C CA . LEU A 1 98 ? -6.007 12.524 7.685 1.00 98.25 98 LEU A CA 1
ATOM 780 C C . LEU A 1 98 ? -7.478 12.681 8.095 1.00 98.25 98 LEU A C 1
ATOM 782 O O . LEU A 1 98 ? -7.758 13.210 9.168 1.00 98.25 98 LEU A O 1
ATOM 786 N N . THR A 1 99 ? -8.417 12.233 7.260 1.00 98.00 99 THR A N 1
ATOM 787 C CA . THR A 1 99 ? -9.861 12.276 7.539 1.00 98.00 99 THR A CA 1
ATOM 788 C C . THR A 1 99 ? -10.379 11.005 8.208 1.00 98.00 99 THR A C 1
ATOM 790 O O . THR A 1 99 ? -11.592 10.834 8.316 1.00 98.00 99 THR A O 1
ATOM 793 N N . GLU A 1 100 ? -9.484 10.094 8.610 1.00 97.06 100 GLU A N 1
ATOM 794 C CA . GLU A 1 100 ? -9.801 8.800 9.227 1.00 97.06 100 GLU A CA 1
ATOM 795 C C . GLU A 1 100 ? -10.879 8.003 8.468 1.00 97.06 100 GLU A C 1
ATOM 797 O O . GLU A 1 100 ? -11.711 7.305 9.050 1.00 97.06 100 GLU A O 1
ATOM 802 N N . THR A 1 101 ? -10.895 8.131 7.141 1.00 97.94 101 THR A N 1
ATOM 803 C CA . THR A 1 101 ? -11.949 7.561 6.303 1.00 97.94 101 THR A CA 1
ATOM 804 C C . THR A 1 101 ? -11.761 6.055 6.154 1.00 97.94 101 THR A C 1
ATOM 806 O O . THR A 1 101 ? -10.669 5.572 5.852 1.00 97.94 101 THR A O 1
ATOM 809 N N . LYS A 1 102 ? -12.849 5.304 6.356 1.00 98.00 102 LYS A N 1
ATOM 810 C CA . LYS A 1 102 ? -12.856 3.842 6.259 1.00 98.00 102 LYS A CA 1
ATOM 811 C C . LYS A 1 102 ? -12.608 3.391 4.818 1.00 98.00 102 LYS A C 1
ATOM 813 O O . LYS A 1 102 ? -13.325 3.789 3.895 1.00 98.00 102 LYS A O 1
ATOM 818 N N . ILE A 1 103 ? -11.627 2.512 4.639 1.00 98.31 103 ILE A N 1
ATOM 819 C CA . ILE A 1 103 ? -11.383 1.817 3.375 1.00 98.31 103 ILE A CA 1
ATOM 820 C C . ILE A 1 103 ? -12.192 0.524 3.383 1.00 98.31 103 ILE A C 1
ATOM 822 O O . ILE A 1 103 ? -12.076 -0.279 4.304 1.00 98.31 103 ILE A O 1
ATOM 826 N N . ASP A 1 104 ? -13.009 0.318 2.352 1.00 98.31 104 ASP A N 1
ATOM 827 C CA . ASP A 1 104 ? -13.767 -0.922 2.165 1.00 98.31 104 ASP A CA 1
ATOM 828 C C . ASP A 1 104 ? -12.846 -1.996 1.581 1.00 98.31 104 ASP A C 1
ATOM 830 O O . ASP A 1 104 ? -12.575 -3.012 2.226 1.00 98.31 104 ASP A O 1
ATOM 834 N N . LYS A 1 105 ? -12.286 -1.741 0.390 1.00 98.62 105 LYS A N 1
ATOM 835 C CA . LYS A 1 105 ? -11.409 -2.688 -0.304 1.00 98.62 105 LYS A CA 1
ATOM 836 C C . LYS A 1 105 ? -10.216 -2.017 -0.966 1.00 98.62 105 LYS A C 1
ATOM 838 O O . LYS A 1 105 ? -10.284 -0.877 -1.428 1.00 98.62 105 LYS A O 1
ATOM 843 N N . LEU A 1 106 ? -9.151 -2.799 -1.100 1.00 98.62 106 LEU A N 1
ATOM 844 C CA . LEU A 1 106 ? -8.009 -2.507 -1.957 1.00 98.62 106 LEU A CA 1
ATOM 845 C C . LEU A 1 106 ? -7.887 -3.598 -3.019 1.00 98.62 106 LEU A C 1
ATOM 847 O O . LEU A 1 106 ? -7.910 -4.784 -2.693 1.00 98.62 106 LEU A O 1
ATOM 851 N N . CYS A 1 107 ? -7.722 -3.204 -4.281 1.00 98.62 107 CYS A N 1
ATOM 852 C CA . CYS A 1 107 ? -7.169 -4.092 -5.300 1.00 98.62 107 CYS A CA 1
ATOM 853 C C . CYS A 1 107 ? -5.669 -3.852 -5.362 1.00 98.62 107 CYS A C 1
ATOM 855 O O . CYS A 1 107 ? -5.232 -2.705 -5.498 1.00 98.62 107 CYS A O 1
ATOM 857 N N . VAL A 1 108 ? -4.886 -4.921 -5.267 1.00 98.38 108 VAL A N 1
ATOM 858 C CA . VAL A 1 108 ? -3.430 -4.818 -5.190 1.00 98.38 108 VAL A CA 1
ATOM 859 C C . VAL A 1 108 ? -2.756 -5.812 -6.113 1.00 98.38 108 VAL A C 1
ATOM 861 O O . VAL A 1 108 ? -3.232 -6.936 -6.257 1.00 98.38 108 VAL A O 1
ATOM 864 N N . TRP A 1 109 ? -1.622 -5.425 -6.687 1.00 97.56 109 TRP A N 1
ATOM 865 C CA . TRP A 1 109 ? -0.703 -6.347 -7.335 1.00 97.56 109 TRP A CA 1
ATOM 866 C C . TRP A 1 109 ? 0.038 -7.175 -6.281 1.00 97.56 109 TRP A C 1
ATOM 868 O O . TRP A 1 109 ? 0.750 -6.620 -5.439 1.00 97.56 109 TRP A O 1
ATOM 878 N N . ASN A 1 110 ? -0.122 -8.499 -6.341 1.00 96.62 110 ASN A N 1
ATOM 879 C CA . ASN A 1 110 ? 0.439 -9.461 -5.384 1.00 96.62 110 ASN A CA 1
ATOM 880 C C . ASN A 1 110 ? 1.817 -10.015 -5.790 1.00 96.62 110 ASN A C 1
ATOM 882 O O . ASN A 1 110 ? 2.376 -10.869 -5.110 1.00 96.62 110 ASN A O 1
ATOM 886 N N . ASN A 1 111 ? 2.381 -9.514 -6.890 1.00 94.56 111 ASN A N 1
ATOM 887 C CA . ASN A 1 111 ? 3.745 -9.802 -7.340 1.00 94.56 111 ASN A CA 1
ATOM 888 C C . ASN A 1 111 ? 4.768 -8.749 -6.861 1.00 94.56 111 ASN A C 1
ATOM 890 O O . ASN A 1 111 ? 5.864 -8.648 -7.417 1.00 94.56 111 ASN A O 1
ATOM 894 N N . LYS A 1 112 ? 4.403 -7.934 -5.866 1.00 93.56 112 LYS A N 1
ATOM 895 C CA . LYS A 1 112 ? 5.229 -6.883 -5.257 1.00 93.56 112 LYS A CA 1
ATOM 896 C C . LYS A 1 112 ? 5.221 -7.066 -3.739 1.00 93.56 112 LYS A C 1
ATOM 898 O O . LYS A 1 112 ? 4.218 -7.506 -3.188 1.00 93.56 112 LYS A O 1
ATOM 903 N N . THR A 1 113 ? 6.309 -6.679 -3.074 1.00 95.12 113 THR A N 1
ATOM 904 C CA . THR A 1 113 ? 6.400 -6.699 -1.607 1.00 95.12 113 THR A CA 1
ATOM 905 C C . THR A 1 113 ? 6.912 -5.350 -1.092 1.00 95.12 113 THR A C 1
ATOM 907 O O . THR A 1 113 ? 8.056 -5.005 -1.400 1.00 95.12 113 THR A O 1
ATOM 910 N N . PRO A 1 114 ? 6.126 -4.607 -0.285 1.00 96.12 114 PRO A N 1
ATOM 911 C CA . PRO A 1 114 ? 4.697 -4.809 0.000 1.00 96.12 114 PRO A CA 1
ATOM 912 C C . PRO A 1 114 ? 3.818 -4.857 -1.262 1.00 96.12 114 PRO A C 1
ATOM 914 O O . PRO A 1 114 ? 4.230 -4.389 -2.326 1.00 96.12 114 PRO A O 1
ATOM 917 N N . ASN A 1 115 ? 2.606 -5.408 -1.144 1.00 97.81 115 ASN A N 1
ATOM 918 C CA . ASN A 1 115 ? 1.644 -5.434 -2.250 1.00 97.81 115 ASN A CA 1
ATOM 919 C C . ASN A 1 115 ? 1.382 -4.004 -2.759 1.00 97.81 115 ASN A C 1
ATOM 921 O O . ASN A 1 115 ? 1.202 -3.083 -1.957 1.00 97.81 115 ASN A O 1
ATOM 925 N N . SER A 1 116 ? 1.355 -3.813 -4.082 1.00 97.62 116 SER A N 1
ATOM 926 C CA . SER A 1 116 ? 1.220 -2.480 -4.695 1.00 97.62 116 SER A CA 1
ATOM 927 C C . SER A 1 116 ? -0.242 -2.157 -4.995 1.00 97.62 116 SER A C 1
ATOM 929 O O . SER A 1 116 ? -0.924 -2.963 -5.619 1.00 97.62 116 SER A O 1
ATOM 931 N N . ILE A 1 117 ? -0.741 -1.001 -4.567 1.00 98.25 117 ILE A N 1
ATOM 932 C CA . ILE A 1 117 ? -2.146 -0.602 -4.706 1.00 98.25 117 ILE A CA 1
ATOM 933 C C . ILE A 1 117 ? -2.447 -0.236 -6.160 1.00 98.25 117 ILE A C 1
ATOM 935 O O . ILE A 1 117 ? -1.845 0.681 -6.715 1.00 98.25 117 ILE A O 1
ATOM 939 N N . ALA A 1 118 ? -3.426 -0.924 -6.745 1.00 96.56 118 ALA A N 1
ATOM 940 C CA . ALA A 1 118 ? -3.968 -0.640 -8.070 1.00 96.56 118 ALA A CA 1
ATOM 941 C C . ALA A 1 118 ? -5.239 0.217 -7.996 1.00 96.56 118 ALA A C 1
ATOM 943 O O . ALA A 1 118 ? -5.409 1.154 -8.773 1.00 96.56 118 ALA A O 1
ATOM 944 N N . ALA A 1 119 ? -6.132 -0.093 -7.051 1.00 97.81 119 ALA A N 1
ATOM 945 C CA . ALA A 1 119 ? -7.391 0.620 -6.857 1.00 97.81 119 ALA A CA 1
ATOM 946 C C . ALA A 1 119 ? -7.830 0.599 -5.387 1.00 97.81 119 ALA A C 1
ATOM 948 O O . ALA A 1 119 ? -7.454 -0.291 -4.623 1.00 97.81 119 ALA A O 1
ATOM 949 N N . ILE A 1 120 ? -8.669 1.567 -5.023 1.00 98.38 120 ILE A N 1
ATOM 950 C CA . ILE A 1 120 ? -9.217 1.762 -3.680 1.00 98.38 120 ILE A CA 1
ATOM 951 C C . ILE A 1 120 ? -10.728 1.992 -3.766 1.00 98.38 120 ILE A C 1
ATOM 953 O O . ILE A 1 120 ? -11.192 2.740 -4.627 1.00 98.38 120 ILE A O 1
ATOM 957 N N . SER A 1 121 ? -11.498 1.359 -2.878 1.00 98.12 121 SER A N 1
ATOM 958 C CA . SER A 1 121 ? -12.899 1.703 -2.628 1.00 98.12 121 SER A CA 1
ATOM 959 C C . SER A 1 121 ? -13.069 2.172 -1.187 1.00 98.12 121 SER A C 1
ATOM 961 O O . SER A 1 121 ? -12.539 1.583 -0.245 1.00 98.12 121 SER A O 1
ATOM 963 N N . MET A 1 122 ? -13.834 3.245 -1.016 1.00 96.88 122 MET A N 1
ATOM 964 C CA . MET A 1 122 ? -14.212 3.790 0.285 1.00 96.88 122 MET A CA 1
ATOM 965 C C . MET A 1 122 ? -15.732 3.743 0.378 1.00 96.88 122 MET A C 1
ATOM 967 O O . MET A 1 122 ? -16.427 4.173 -0.545 1.00 96.88 122 MET A O 1
ATOM 971 N N . LYS A 1 123 ? -16.248 3.185 1.471 1.00 93.38 123 LYS A N 1
ATOM 972 C CA . LYS A 1 123 ? -17.682 3.081 1.746 1.00 93.38 123 LYS A CA 1
ATOM 973 C C . LYS A 1 123 ? -17.907 3.329 3.232 1.00 93.38 123 LYS A C 1
ATOM 975 O O . LYS A 1 123 ? -17.101 2.877 4.042 1.00 93.38 123 LYS A O 1
ATOM 980 N N . ASN A 1 124 ? -18.990 4.030 3.568 1.00 86.19 124 ASN A N 1
ATOM 981 C CA . ASN A 1 124 ? -19.380 4.301 4.955 1.00 86.19 124 ASN A CA 1
ATOM 982 C C . ASN A 1 124 ? -19.761 3.037 5.727 1.00 86.19 124 ASN A C 1
ATOM 984 O O . ASN A 1 124 ? -20.112 2.005 5.110 1.00 86.19 124 ASN A O 1
#

Radius of gyration: 20.83 Å; chains: 1; bounding box: 50×36×69 Å

pLDDT: mean 88.05, std 16.71, range [37.59, 98.62]

InterPro domains:
  IPR001835 Heat-labile enterotoxin, B chain [PF01376] (23-122)
  IPR001835 Heat-labile enterotoxin, B chain [PR00772] (27-48)
  IPR001835 Heat-labile enterotoxin, B chain [PR00772] (50-66)
  IPR001835 Heat-labile enterotoxin, B chain [PR00772] (69-88)
  IPR001835 Heat-labile enterotoxin, B chain [PR00772] (90-109)
  IPR001835 Heat-labile enterotoxin, B chain [PR00772] (109-122)
  IPR008992 Enterotoxin [SSF50203] (22-124)

Foldseek 3Di:
DDDDPPPPVVVVVVVVVPPPDDDPDPQSVLVVDPQKDKDFAQFAWPDWDADPPPLARKIWTADPVRQIEILHDDDPVDDPVVVVVSVVVSVVSVVSNVVRFTWGMFIFRNVDVVTHTPDTDTDD

Sequence (124 aa):
MNKVKCYVLFTALLSSLYAHGAPQTITELCSEYRNTQIYTINDKILSYTESMAGKREMVIITFKSGETFQVEVPGSQHIDSQKKAIERMKDTLRITYLTETKIDKLCVWNNKTPNSIAAISMKN

Organism: Escherichia coli (NCBI:txid562)